Protein AF-A0A7S1UZ57-F1 (afdb_monomer_lite)

pLDDT: mean 78.22, std 13.12, range [38.75, 94.88]

Organism: NCBI:txid210454

InterPro domains:
  IPR012936 Endoplasmic reticulum vesicle transporter, C-terminal [PF07970] (31-112)
  IPR045888 Endoplasmic reticulum vesicle transporter [PTHR10984] (15-110)

Sequence (113 aa):
IDVEMNQAKKKQEEKEKVLKEKLTADYCGPCYGAHTEEGECCQTCDEVVAAYKKKNWRTDLVTYTAEQCIREGRDKQEPKRMTKGQGCNLAGYMTVNRVAGNFHIAMGEGVER

Structure (mmCIF, N/CA/C/O backbone):
data_AF-A0A7S1UZ57-F1
#
_entry.id   AF-A0A7S1UZ57-F1
#
loop_
_atom_site.group_PDB
_atom_site.id
_atom_site.type_symbol
_atom_site.label_atom_id
_atom_site.label_alt_id
_atom_site.label_comp_id
_atom_site.label_asym_id
_atom_site.label_entity_id
_atom_site.label_seq_id
_atom_site.pdbx_PDB_ins_code
_atom_site.Cartn_x
_atom_site.Cartn_y
_atom_site.Cartn_z
_atom_site.occupancy
_atom_site.B_iso_or_equiv
_atom_site.auth_seq_id
_atom_site.auth_comp_id
_atom_site.auth_asym_id
_atom_site.auth_atom_id
_atom_site.pdbx_PDB_model_num
ATOM 1 N N . ILE A 1 1 ? 15.699 28.651 -1.004 1.00 43.53 1 ILE A N 1
ATOM 2 C CA . ILE A 1 1 ? 16.177 27.308 -1.405 1.00 43.53 1 ILE A CA 1
ATOM 3 C C . ILE A 1 1 ? 15.056 26.363 -1.031 1.00 43.53 1 ILE A C 1
ATOM 5 O O . ILE A 1 1 ? 14.962 25.979 0.130 1.00 43.53 1 ILE A O 1
ATOM 9 N N . ASP A 1 2 ? 14.151 26.096 -1.966 1.00 38.75 2 ASP A N 1
ATOM 10 C CA . ASP A 1 2 ? 13.163 25.038 -1.795 1.00 38.75 2 ASP A CA 1
ATOM 11 C C . ASP A 1 2 ? 13.919 23.717 -1.813 1.00 38.75 2 ASP A C 1
ATOM 13 O O . ASP A 1 2 ? 14.416 23.266 -2.843 1.00 38.75 2 ASP A O 1
ATOM 17 N N . VAL A 1 3 ? 14.121 23.155 -0.626 1.00 58.06 3 VAL A N 1
ATOM 18 C CA . VAL A 1 3 ? 14.735 21.841 -0.501 1.00 58.06 3 VAL A CA 1
ATOM 19 C C . VAL A 1 3 ? 13.659 20.841 -0.890 1.00 58.06 3 VAL A C 1
ATOM 21 O O . VAL A 1 3 ? 12.793 20.503 -0.084 1.00 58.06 3 VAL A O 1
ATOM 24 N N . GLU A 1 4 ? 13.699 20.376 -2.136 1.00 61.81 4 GLU A N 1
ATOM 25 C CA . GLU A 1 4 ? 12.912 19.223 -2.551 1.00 61.81 4 GLU A CA 1
ATOM 26 C C . GLU A 1 4 ? 13.290 18.030 -1.669 1.00 61.81 4 GLU A C 1
ATOM 28 O O . GLU A 1 4 ? 14.381 17.460 -1.731 1.00 61.81 4 GLU A O 1
ATOM 33 N N . MET A 1 5 ? 12.371 17.682 -0.774 1.00 52.25 5 MET A N 1
ATOM 34 C CA . MET A 1 5 ? 12.532 16.562 0.136 1.00 52.25 5 MET A CA 1
ATOM 35 C C . MET A 1 5 ? 12.535 15.268 -0.683 1.00 52.25 5 MET A C 1
ATOM 37 O O . MET A 1 5 ? 11.549 14.943 -1.350 1.00 52.25 5 MET A O 1
ATOM 41 N N . ASN A 1 6 ? 13.639 14.518 -0.622 1.00 75.88 6 ASN A N 1
ATOM 42 C CA . ASN A 1 6 ? 13.745 13.194 -1.236 1.00 75.88 6 ASN A CA 1
ATOM 43 C C . ASN A 1 6 ? 12.597 12.289 -0.736 1.00 75.88 6 ASN A C 1
ATOM 45 O O . ASN A 1 6 ? 12.214 12.356 0.433 1.00 75.88 6 ASN A O 1
ATOM 49 N N . GLN A 1 7 ? 12.075 11.420 -1.607 1.00 71.75 7 GLN A N 1
ATOM 50 C CA . GLN A 1 7 ? 11.042 10.420 -1.304 1.00 71.75 7 GLN A CA 1
ATOM 51 C C . GLN A 1 7 ? 11.307 9.635 -0.006 1.00 71.75 7 GLN A C 1
ATOM 53 O O . GLN A 1 7 ? 10.373 9.354 0.741 1.00 71.75 7 GLN A O 1
ATOM 58 N N . ALA A 1 8 ? 12.572 9.321 0.295 1.00 70.56 8 ALA A N 1
ATOM 59 C CA . ALA A 1 8 ? 12.949 8.651 1.541 1.00 70.56 8 ALA A CA 1
ATOM 60 C C . ALA A 1 8 ? 12.688 9.519 2.785 1.00 70.56 8 ALA A C 1
ATOM 62 O O . ALA A 1 8 ? 12.193 9.022 3.793 1.00 70.56 8 ALA A O 1
ATOM 63 N N . LYS A 1 9 ? 12.963 10.825 2.691 1.00 75.62 9 LYS A N 1
ATOM 64 C CA . LYS A 1 9 ? 12.750 11.787 3.776 1.00 75.62 9 LYS A CA 1
ATOM 65 C C . LYS A 1 9 ? 11.254 12.016 4.018 1.00 75.62 9 LYS A C 1
ATOM 67 O O . LYS A 1 9 ? 10.822 11.947 5.160 1.00 75.62 9 LYS A O 1
ATOM 72 N N . LYS A 1 10 ? 10.462 12.121 2.939 1.00 76.00 10 LYS A N 1
ATOM 73 C CA . LYS A 1 10 ? 8.990 12.210 3.012 1.00 76.00 10 LYS A CA 1
ATOM 74 C C . LYS A 1 10 ? 8.364 10.995 3.706 1.00 76.00 10 LYS A C 1
ATOM 76 O O . LYS A 1 10 ? 7.545 11.164 4.601 1.00 76.00 10 LYS A O 1
ATOM 81 N N . LYS A 1 11 ? 8.790 9.775 3.346 1.00 73.25 11 LYS A N 1
ATOM 82 C CA . LYS A 1 11 ? 8.325 8.539 4.005 1.00 73.25 11 LYS A CA 1
ATOM 83 C C . LYS A 1 11 ? 8.658 8.510 5.496 1.00 73.25 11 LYS A C 1
ATOM 85 O O . LYS A 1 11 ? 7.850 8.056 6.297 1.00 73.25 11 LYS A O 1
ATOM 90 N N . GLN A 1 12 ? 9.845 8.982 5.867 1.00 75.69 12 GLN A N 1
ATOM 91 C CA . GLN A 1 12 ? 10.282 9.003 7.260 1.00 75.69 12 GLN A CA 1
ATOM 92 C C . GLN A 1 12 ? 9.480 10.012 8.095 1.00 75.69 12 GLN A C 1
ATOM 94 O O . GLN A 1 12 ? 9.055 9.682 9.199 1.00 75.69 12 GLN A O 1
ATOM 99 N N . GLU A 1 13 ? 9.196 11.191 7.541 1.00 80.12 13 GLU A N 1
ATOM 100 C CA . GLU A 1 13 ? 8.333 12.197 8.174 1.00 80.12 13 GLU A CA 1
ATOM 101 C C . GLU A 1 13 ? 6.887 11.709 8.338 1.00 80.12 13 GLU A C 1
ATOM 103 O O . GLU A 1 13 ? 6.272 11.941 9.378 1.00 80.12 13 GLU A O 1
ATOM 108 N N . GLU A 1 14 ? 6.344 11.011 7.338 1.00 80.38 14 GLU A N 1
ATOM 109 C CA . GLU A 1 14 ? 4.999 10.425 7.395 1.00 80.38 14 GLU A CA 1
ATOM 110 C C . GLU A 1 14 ? 4.914 9.333 8.471 1.00 80.38 14 GLU A C 1
ATOM 112 O O . GLU A 1 14 ? 4.009 9.345 9.306 1.00 80.38 14 GLU A O 1
ATOM 117 N N . LYS A 1 15 ? 5.929 8.464 8.542 1.00 76.50 15 LYS A N 1
ATOM 118 C CA . LYS A 1 15 ? 6.053 7.441 9.586 1.00 76.50 15 LYS A CA 1
ATOM 119 C C . LYS A 1 15 ? 6.132 8.054 10.986 1.00 76.50 15 LYS A C 1
ATOM 121 O O . LYS A 1 15 ? 5.478 7.575 11.909 1.00 76.50 15 LYS A O 1
ATOM 126 N N . GLU A 1 16 ? 6.904 9.128 11.151 1.00 80.62 16 GLU A N 1
ATOM 127 C CA . GLU A 1 16 ? 6.985 9.859 12.420 1.00 80.62 16 GLU A CA 1
ATOM 128 C C . GLU A 1 16 ? 5.666 10.528 12.811 1.00 80.62 16 GLU A C 1
ATOM 130 O O . GLU A 1 16 ? 5.351 10.571 14.001 1.00 80.62 16 GLU A O 1
ATOM 135 N N . LYS A 1 17 ? 4.886 11.037 11.850 1.00 81.88 17 LYS A N 1
ATOM 136 C CA . LYS A 1 17 ? 3.550 11.589 12.124 1.00 81.88 17 LYS A CA 1
ATOM 137 C C . LYS A 1 17 ? 2.600 10.513 12.642 1.00 81.88 17 LYS A C 1
ATOM 139 O O . LYS A 1 17 ? 2.018 10.698 13.707 1.00 81.88 17 LYS A O 1
ATOM 144 N N . VAL A 1 18 ? 2.535 9.368 11.961 1.00 79.31 18 VAL A N 1
ATOM 145 C CA . VAL A 1 18 ? 1.694 8.225 12.363 1.00 79.31 18 VAL A CA 1
ATOM 146 C C . VAL A 1 18 ? 2.059 7.712 13.763 1.00 79.31 18 VAL A C 1
ATOM 148 O O . VAL A 1 18 ? 1.175 7.314 14.526 1.00 79.31 18 VAL A O 1
ATOM 151 N N . LEU A 1 19 ? 3.348 7.755 14.119 1.00 77.50 19 LEU A N 1
ATOM 152 C CA . LEU A 1 19 ? 3.850 7.345 15.434 1.00 77.50 19 LEU A CA 1
ATOM 153 C C . LEU A 1 19 ? 3.572 8.377 16.545 1.00 77.50 19 LEU A C 1
ATOM 155 O O . LEU A 1 19 ? 3.446 8.005 17.709 1.00 77.50 19 LEU A O 1
ATOM 159 N N . LYS A 1 20 ? 3.513 9.673 16.207 1.00 75.69 20 LYS A N 1
ATOM 160 C CA . LYS A 1 20 ? 3.278 10.775 17.160 1.00 75.69 20 LYS A CA 1
ATOM 161 C C . LYS A 1 20 ? 1.794 11.056 17.405 1.00 75.69 20 LYS A C 1
ATOM 163 O O . LYS A 1 20 ? 1.465 11.671 18.420 1.00 75.69 20 LYS A O 1
ATOM 168 N N . GLU A 1 21 ? 0.907 10.623 16.512 1.00 78.00 21 GLU A N 1
ATOM 169 C CA . GLU A 1 21 ? -0.538 10.733 16.710 1.00 78.00 21 GLU A CA 1
ATOM 170 C C . GLU A 1 21 ? -1.001 9.870 17.890 1.00 78.00 21 GLU A C 1
ATOM 172 O O . GLU A 1 21 ? -0.882 8.645 17.884 1.00 78.00 21 GLU A O 1
ATOM 177 N N . LYS A 1 22 ? -1.539 10.524 18.925 1.00 70.31 22 LYS A N 1
ATOM 178 C CA . LYS A 1 22 ? -2.178 9.847 20.055 1.00 70.31 22 LYS A CA 1
ATO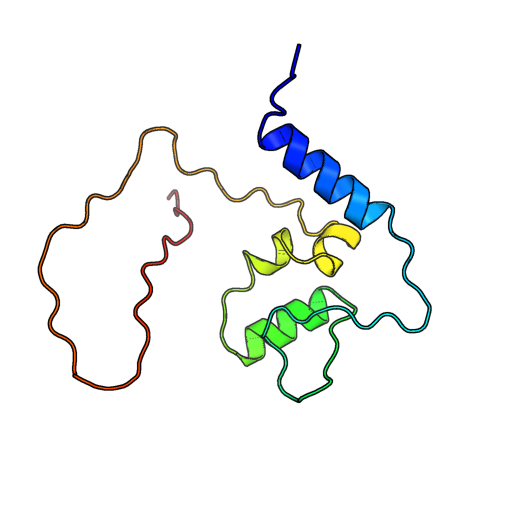M 179 C C . LYS A 1 22 ? -3.575 9.394 19.646 1.00 70.31 22 LYS A C 1
ATOM 181 O O . LYS A 1 22 ? -4.409 10.233 19.318 1.00 70.31 22 LYS A O 1
ATOM 186 N N . LEU A 1 23 ? -3.831 8.090 19.726 1.00 78.19 23 LEU A N 1
ATOM 187 C CA . LEU A 1 23 ? -5.170 7.539 19.530 1.00 78.19 23 LEU A CA 1
ATOM 188 C C . LEU A 1 23 ? -6.087 7.971 20.681 1.00 78.19 23 LEU A C 1
ATOM 190 O O . LEU A 1 23 ? -5.703 7.926 21.853 1.00 78.19 23 LEU A O 1
ATOM 194 N N . THR A 1 24 ? -7.301 8.390 20.340 1.00 77.94 24 THR A N 1
ATOM 195 C CA . THR A 1 24 ? -8.391 8.607 21.295 1.00 77.94 24 THR A CA 1
ATOM 196 C C . THR A 1 24 ? -9.007 7.265 21.705 1.00 77.94 24 THR A C 1
ATOM 198 O O . THR A 1 24 ? -8.829 6.257 21.027 1.00 77.94 24 THR A O 1
ATOM 201 N N . ALA A 1 25 ? -9.748 7.236 22.817 1.00 73.06 25 ALA A N 1
ATOM 202 C CA . ALA A 1 25 ? -10.421 6.020 23.288 1.00 73.06 25 ALA A CA 1
ATOM 203 C C . ALA A 1 25 ? -11.510 5.497 22.324 1.00 73.06 25 ALA A C 1
ATOM 205 O O . ALA A 1 25 ? -11.886 4.336 22.414 1.00 73.06 25 ALA A O 1
ATOM 206 N N . ASP A 1 26 ? -11.975 6.343 21.399 1.00 78.25 26 ASP A N 1
ATOM 207 C CA . ASP A 1 26 ? -12.981 6.033 20.372 1.00 78.25 26 A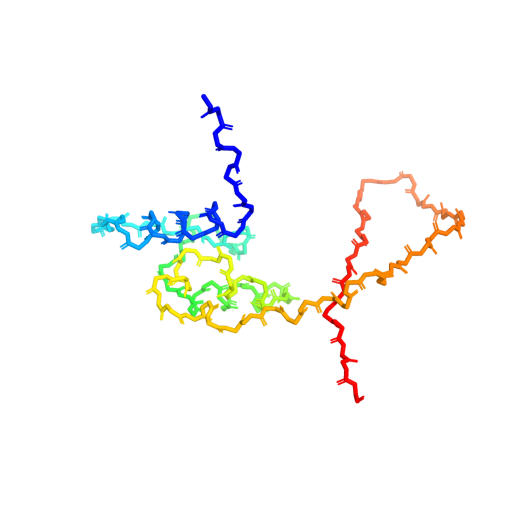SP A CA 1
ATOM 208 C C . ASP A 1 26 ? -12.334 5.800 18.987 1.00 78.25 26 ASP A C 1
ATOM 210 O O . ASP A 1 26 ? -12.930 6.043 17.941 1.00 78.25 26 ASP A O 1
ATOM 214 N N . TYR A 1 27 ? -11.053 5.419 18.953 1.00 81.81 27 TYR A N 1
ATOM 215 C CA . TYR A 1 27 ? -10.333 5.245 17.696 1.00 81.81 27 TYR A CA 1
ATOM 216 C C . TYR A 1 27 ? -10.880 4.056 16.891 1.00 81.81 27 TYR A C 1
ATOM 218 O O . TYR A 1 27 ? -10.708 2.892 17.250 1.00 81.81 27 TYR A O 1
ATOM 226 N N . CYS A 1 28 ? -11.478 4.371 15.745 1.00 85.94 28 CYS A N 1
ATOM 227 C CA . CYS A 1 28 ? -11.845 3.421 14.704 1.00 85.94 28 CYS A CA 1
ATOM 228 C C . CYS A 1 28 ? -10.835 3.525 13.555 1.00 85.94 28 CYS A C 1
ATOM 230 O O . CYS A 1 28 ? -10.885 4.456 12.749 1.00 85.94 28 CYS A O 1
ATOM 232 N N . GLY A 1 29 ? -9.892 2.585 13.492 1.00 84.94 29 GLY A N 1
ATOM 233 C CA . GLY A 1 29 ? -8.906 2.550 12.416 1.00 84.94 29 GLY A CA 1
ATOM 234 C C . GLY A 1 29 ? -9.486 2.004 11.103 1.00 84.94 29 GLY A C 1
ATOM 235 O O . GLY A 1 29 ? -10.372 1.140 11.122 1.00 84.94 29 GLY A O 1
ATOM 236 N N . PRO A 1 30 ? -8.995 2.468 9.940 1.00 88.75 30 PRO A N 1
ATOM 237 C CA . PRO A 1 30 ? -9.470 1.992 8.649 1.00 88.75 30 PRO A CA 1
ATOM 238 C C . PRO A 1 30 ? -8.987 0.562 8.364 1.00 88.75 30 PRO A C 1
ATOM 240 O O . PRO A 1 30 ? -7.805 0.252 8.496 1.00 88.75 30 PRO A O 1
ATOM 243 N N . CYS A 1 31 ? -9.882 -0.290 7.857 1.00 89.56 31 CYS A N 1
ATOM 244 C CA . CYS A 1 31 ? -9.534 -1.606 7.302 1.00 89.56 31 CYS A CA 1
ATOM 245 C C . CYS A 1 31 ? -9.098 -1.542 5.821 1.00 89.56 31 CYS A C 1
ATOM 247 O O . CYS A 1 31 ? -9.097 -2.565 5.142 1.00 89.56 31 CYS A O 1
ATOM 249 N N . TYR A 1 32 ? -8.803 -0.352 5.277 1.00 88.06 32 TYR A N 1
ATOM 250 C CA . TYR A 1 32 ? -8.354 -0.142 3.887 1.00 88.06 32 TYR A CA 1
ATOM 251 C C . TYR A 1 32 ? -9.239 -0.823 2.818 1.00 88.06 32 TYR A C 1
ATOM 253 O O . TYR A 1 32 ? -8.756 -1.410 1.853 1.00 88.06 32 TYR A O 1
ATOM 261 N N . GLY A 1 33 ? -10.564 -0.765 3.001 1.00 85.31 33 GLY A N 1
ATOM 262 C CA . GLY A 1 33 ? -11.537 -1.383 2.088 1.00 85.31 33 GLY A CA 1
ATOM 263 C C . GLY A 1 33 ? -11.736 -2.890 2.288 1.00 85.31 33 GLY A C 1
ATOM 264 O O . GLY A 1 33 ? -12.538 -3.505 1.581 1.00 85.31 33 GLY A O 1
ATOM 265 N N . ALA A 1 34 ? -11.066 -3.500 3.269 1.00 87.19 34 ALA A N 1
ATOM 266 C CA . ALA A 1 34 ? -11.253 -4.902 3.632 1.00 87.19 34 ALA A CA 1
ATOM 267 C C . ALA A 1 34 ? -12.393 -5.147 4.637 1.00 87.19 34 ALA A C 1
ATOM 269 O O . ALA A 1 34 ? -12.602 -6.296 5.014 1.00 87.19 34 ALA A O 1
ATOM 270 N N . HIS A 1 35 ? -13.166 -4.115 5.006 1.00 86.12 35 HIS A N 1
ATOM 271 C CA . HIS A 1 35 ? -14.331 -4.270 5.881 1.00 86.12 35 HIS A CA 1
ATOM 272 C C . HIS A 1 35 ? -15.333 -5.272 5.285 1.00 86.12 35 HIS A C 1
ATOM 274 O O . HIS A 1 35 ? -15.557 -5.305 4.062 1.00 86.12 35 HIS A O 1
ATOM 280 N N . THR A 1 36 ? -15.885 -6.123 6.144 1.00 81.00 36 THR A N 1
ATOM 281 C CA . THR A 1 36 ? -16.930 -7.090 5.778 1.00 81.00 36 THR A CA 1
ATOM 282 C C . THR A 1 36 ? -18.330 -6.528 5.984 1.00 81.00 36 THR A C 1
ATOM 284 O O . THR A 1 36 ? -19.206 -6.777 5.161 1.00 81.00 36 THR A O 1
ATOM 287 N N . GLU A 1 37 ? -18.504 -5.695 7.007 1.00 82.25 37 GLU A N 1
ATOM 288 C CA . GLU A 1 37 ? -19.758 -5.022 7.344 1.00 82.25 37 GLU A CA 1
ATOM 289 C C . GLU A 1 37 ? -19.567 -3.498 7.311 1.00 82.25 37 GLU A C 1
ATOM 291 O O . GLU A 1 37 ? -18.446 -2.992 7.433 1.00 82.25 37 GLU A O 1
ATOM 296 N N . GLU A 1 38 ? -20.646 -2.746 7.093 1.00 73.81 38 GLU A N 1
ATOM 297 C CA . GLU A 1 38 ? -20.619 -1.283 7.175 1.00 73.81 38 GLU A CA 1
ATOM 298 C C . GLU A 1 38 ? -20.492 -0.869 8.650 1.00 73.81 38 GLU A C 1
ATOM 300 O O . GLU A 1 38 ? -21.430 -1.019 9.427 1.00 73.81 38 GLU A O 1
ATOM 305 N N . GLY A 1 39 ? -19.305 -0.392 9.043 1.00 76.25 39 GLY A N 1
ATOM 306 C CA . GLY A 1 39 ? -18.980 -0.017 10.428 1.00 76.25 39 GLY A CA 1
ATOM 307 C C . GLY A 1 39 ? -17.924 -0.895 11.111 1.00 76.25 39 GLY A C 1
ATOM 308 O O . GLY A 1 39 ? -17.571 -0.624 12.255 1.00 76.25 39 GLY A O 1
ATOM 309 N N . GLU A 1 40 ? -17.388 -1.919 10.434 1.00 84.25 40 GLU A N 1
ATOM 310 C CA . GLU A 1 40 ? -16.267 -2.712 10.961 1.00 84.25 40 GLU A CA 1
ATOM 311 C C . GLU A 1 40 ? -14.966 -1.882 10.951 1.00 84.25 40 GLU A C 1
ATOM 313 O O . GLU A 1 40 ? -14.494 -1.445 9.897 1.00 84.25 40 GLU A O 1
ATOM 318 N N . CYS A 1 41 ? -14.391 -1.669 12.137 1.00 88.75 41 CYS A N 1
ATOM 319 C CA . CYS A 1 41 ? -13.131 -0.955 12.347 1.00 88.75 41 CYS A CA 1
ATOM 320 C C . CYS A 1 41 ? -11.974 -1.939 12.547 1.00 88.75 41 CYS A C 1
ATOM 322 O O . CYS A 1 41 ? -12.156 -2.986 13.165 1.00 88.75 41 CYS A O 1
ATOM 324 N N . CYS A 1 42 ? -10.772 -1.561 12.110 1.00 90.75 42 CYS A N 1
ATOM 325 C CA . CYS A 1 42 ? -9.547 -2.315 12.370 1.00 90.75 42 CYS A CA 1
ATOM 326 C C . CYS A 1 42 ? -8.627 -1.494 13.275 1.00 90.75 42 CYS A C 1
ATOM 328 O O . CYS A 1 42 ? -8.042 -0.496 12.847 1.00 90.75 42 CYS A O 1
ATOM 330 N N . GLN A 1 43 ? -8.489 -1.917 14.525 1.00 89.31 43 GLN A N 1
ATOM 331 C CA . GLN A 1 43 ? -7.652 -1.271 15.533 1.00 89.31 43 GLN A CA 1
ATOM 332 C C . GLN A 1 43 ? -6.234 -1.843 15.558 1.00 89.31 43 GLN A C 1
ATOM 334 O O . GLN A 1 43 ? -5.280 -1.101 15.788 1.00 89.31 43 GLN A O 1
ATOM 339 N N . THR A 1 44 ? -6.085 -3.142 15.287 1.00 89.69 44 THR A N 1
ATOM 340 C CA . THR A 1 44 ? -4.789 -3.836 15.306 1.00 89.69 44 THR A CA 1
ATOM 341 C C . THR A 1 44 ? -4.339 -4.252 13.909 1.00 89.69 44 THR A C 1
ATOM 343 O O . THR A 1 44 ? -5.143 -4.453 12.996 1.00 89.69 44 THR A O 1
ATOM 346 N N . CYS A 1 45 ? -3.032 -4.417 13.718 1.00 90.69 45 CYS A N 1
ATOM 347 C CA . CYS A 1 45 ? -2.475 -4.927 12.472 1.00 90.69 45 CYS A CA 1
ATOM 348 C C . CYS A 1 45 ? -2.984 -6.343 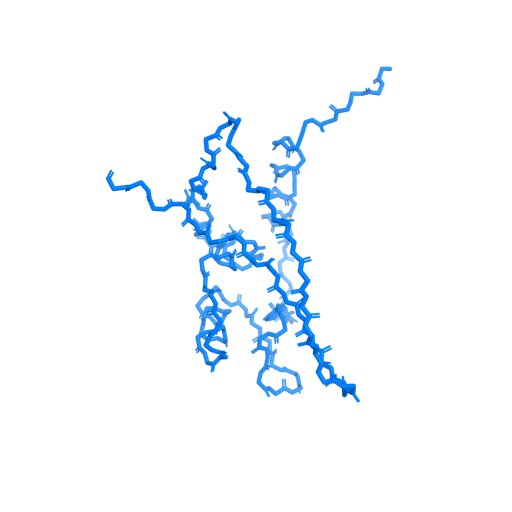12.163 1.00 90.69 45 CYS A C 1
ATOM 350 O O . CYS A 1 45 ? -3.216 -6.669 11.000 1.00 90.69 45 CYS A O 1
ATOM 352 N N . ASP A 1 46 ? -3.207 -7.180 13.182 1.00 90.56 46 ASP A N 1
ATOM 353 C CA . ASP A 1 46 ? -3.783 -8.515 12.988 1.00 90.56 46 ASP A CA 1
ATOM 354 C C . ASP A 1 46 ? -5.223 -8.462 12.472 1.00 90.56 46 ASP A C 1
ATOM 356 O O . ASP A 1 46 ? -5.574 -9.265 11.610 1.00 90.56 46 ASP A O 1
ATOM 360 N N . GLU A 1 47 ? -6.033 -7.500 12.922 1.00 90.44 47 GLU A N 1
ATOM 361 C CA . GLU A 1 47 ? -7.385 -7.278 12.390 1.00 90.44 47 GLU A CA 1
ATOM 362 C C . GLU A 1 47 ? -7.349 -6.860 10.920 1.00 90.44 47 GLU A C 1
ATOM 364 O O . GLU A 1 47 ? -8.079 -7.426 10.104 1.00 90.44 47 GLU A O 1
ATOM 369 N N . VAL A 1 48 ? -6.440 -5.950 10.549 1.00 90.81 48 VAL A N 1
ATOM 370 C CA . VAL A 1 48 ? -6.244 -5.556 9.144 1.00 90.81 48 VAL A CA 1
ATOM 371 C C . VAL A 1 48 ? -5.825 -6.764 8.297 1.00 90.81 48 VAL A C 1
ATOM 373 O O . VAL A 1 48 ? -6.399 -7.021 7.238 1.00 90.81 48 VAL A O 1
ATOM 376 N N . VAL A 1 49 ? -4.862 -7.557 8.772 1.00 90.19 49 VAL A N 1
ATOM 377 C CA . VAL A 1 49 ? -4.389 -8.765 8.079 1.00 90.19 49 VAL A CA 1
ATOM 378 C C . VAL A 1 49 ? -5.495 -9.818 7.980 1.00 90.19 49 VAL A C 1
ATOM 380 O O . VAL A 1 49 ? -5.638 -10.454 6.935 1.00 90.19 49 VAL A O 1
ATOM 383 N N . ALA A 1 50 ? -6.295 -10.008 9.028 1.00 90.56 50 ALA A N 1
ATOM 384 C CA . ALA A 1 50 ? -7.415 -10.942 9.033 1.00 90.56 50 ALA A CA 1
ATOM 385 C C . ALA A 1 50 ? -8.508 -10.513 8.045 1.00 90.56 50 ALA A C 1
ATOM 387 O O . ALA A 1 50 ? -8.991 -11.351 7.281 1.00 90.56 50 ALA A O 1
ATOM 388 N N . ALA A 1 51 ? -8.846 -9.223 7.995 1.00 90.00 51 ALA A N 1
ATOM 389 C CA . ALA A 1 51 ? -9.788 -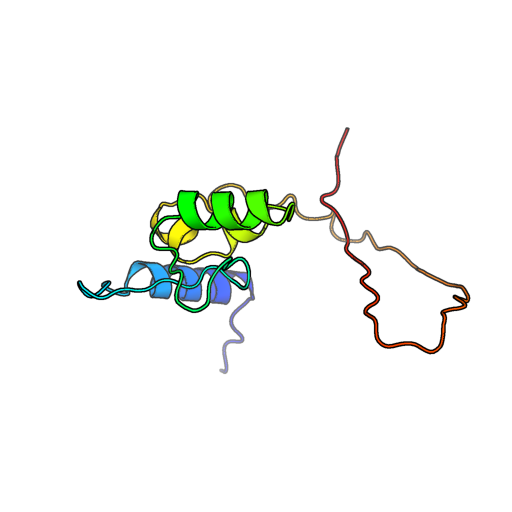8.666 7.028 1.00 90.00 51 ALA A CA 1
ATOM 390 C C . ALA A 1 51 ? -9.304 -8.883 5.580 1.00 90.00 51 ALA A C 1
ATOM 392 O O . ALA A 1 51 ? -10.057 -9.361 4.728 1.00 90.00 51 ALA A O 1
ATOM 393 N N . TYR A 1 52 ? -8.016 -8.643 5.312 1.00 90.12 52 TYR A N 1
ATOM 394 C CA . TYR A 1 52 ? -7.409 -8.908 4.003 1.00 90.12 52 TYR A CA 1
ATOM 395 C C . TYR A 1 52 ? -7.405 -10.401 3.649 1.00 90.12 52 TYR A C 1
ATOM 397 O O . TYR A 1 52 ? -7.737 -10.762 2.519 1.00 90.12 52 TYR A O 1
ATOM 405 N N . LYS A 1 53 ? -7.102 -11.283 4.611 1.00 89.62 53 LYS A N 1
ATOM 406 C CA . LYS A 1 53 ? -7.164 -12.742 4.419 1.00 89.62 53 LYS A CA 1
ATOM 407 C C . LYS A 1 53 ? -8.580 -13.222 4.113 1.00 89.62 53 LYS A C 1
ATOM 409 O O . LYS A 1 53 ? -8.736 -14.041 3.213 1.00 89.62 53 LYS A O 1
ATOM 414 N N . LYS A 1 54 ? -9.607 -12.691 4.790 1.00 89.62 54 LYS A N 1
ATOM 415 C CA . LYS A 1 54 ? -11.021 -13.009 4.505 1.00 89.62 54 LYS A CA 1
ATOM 416 C C . LYS A 1 54 ? -11.403 -12.665 3.061 1.00 89.62 54 LYS A C 1
ATOM 418 O O . LYS A 1 54 ? -12.126 -13.431 2.432 1.00 89.62 54 LYS A O 1
ATOM 423 N N . LYS A 1 55 ? -10.892 -11.554 2.515 1.00 86.31 55 LYS A N 1
ATOM 424 C CA . LYS A 1 55 ? -11.088 -11.169 1.101 1.00 86.31 55 LYS A CA 1
ATOM 425 C C . LYS A 1 55 ? -10.116 -11.843 0.130 1.00 86.31 55 LYS A C 1
ATOM 427 O O . LYS A 1 55 ? -10.160 -11.568 -1.068 1.00 86.31 55 LYS A O 1
ATOM 432 N N . ASN A 1 56 ? -9.251 -12.728 0.625 1.00 85.44 56 ASN A N 1
ATOM 433 C CA . ASN A 1 56 ? -8.219 -13.402 -0.153 1.00 85.44 56 ASN A CA 1
ATOM 434 C C . ASN A 1 56 ? -7.267 -12.412 -0.869 1.00 85.44 56 ASN A C 1
ATOM 436 O O . ASN A 1 56 ? -6.790 -12.672 -1.976 1.00 85.44 56 ASN A O 1
ATOM 440 N N . TRP A 1 57 ? -7.018 -11.257 -0.240 1.00 86.56 57 TRP A N 1
ATOM 441 C CA . TRP A 1 57 ? -6.115 -10.206 -0.710 1.00 86.56 57 TRP A CA 1
ATOM 442 C C . TRP A 1 57 ? -4.700 -10.396 -0.158 1.00 86.56 57 TRP A C 1
ATOM 444 O O . TRP A 1 57 ? -4.481 -11.017 0.881 1.00 86.56 57 TRP A O 1
ATOM 454 N N . ARG A 1 58 ? -3.719 -9.826 -0.861 1.00 81.00 58 ARG A N 1
ATOM 455 C CA . ARG A 1 58 ? -2.310 -9.835 -0.449 1.00 81.00 58 ARG A CA 1
ATOM 456 C C . ARG A 1 58 ? -2.113 -9.058 0.853 1.00 81.00 58 ARG A C 1
ATOM 458 O O . ARG A 1 58 ? -2.452 -7.879 0.916 1.00 81.00 58 ARG A O 1
ATOM 465 N N . THR A 1 59 ? -1.495 -9.685 1.851 1.00 85.00 59 THR A N 1
ATOM 466 C CA . THR A 1 59 ? -1.251 -9.069 3.166 1.00 85.00 59 THR A CA 1
ATOM 467 C C . THR A 1 59 ? 0.078 -8.317 3.252 1.00 85.00 59 THR A C 1
ATOM 469 O O . THR A 1 59 ? 0.223 -7.446 4.099 1.00 85.00 59 THR A O 1
ATOM 472 N N . ASP A 1 60 ? 1.030 -8.603 2.361 1.00 80.75 60 ASP A N 1
ATOM 473 C CA . ASP A 1 60 ? 2.415 -8.110 2.465 1.00 80.75 60 ASP A CA 1
ATOM 474 C C . ASP A 1 60 ? 2.519 -6.582 2.319 1.00 80.75 60 ASP A C 1
ATOM 476 O O . ASP A 1 60 ? 3.296 -5.918 3.002 1.00 80.75 60 ASP A O 1
ATOM 480 N N . LEU A 1 61 ? 1.692 -5.998 1.445 1.00 79.19 61 LEU A N 1
ATOM 481 C CA . LEU A 1 61 ? 1.662 -4.548 1.239 1.00 79.19 61 LEU A CA 1
ATOM 482 C C . LEU A 1 61 ? 1.008 -3.833 2.421 1.00 79.19 61 LEU A C 1
ATOM 484 O O . LEU A 1 61 ? 1.536 -2.836 2.905 1.00 79.19 61 LEU A O 1
ATOM 488 N N . VAL A 1 62 ? -0.117 -4.362 2.911 1.00 84.12 62 VAL A N 1
ATOM 489 C CA . VAL A 1 62 ? -0.863 -3.720 3.996 1.00 84.12 62 VAL A CA 1
ATOM 490 C C . VAL A 1 62 ? -0.102 -3.786 5.321 1.00 84.12 62 VAL A C 1
ATOM 492 O O . VAL A 1 62 ? -0.163 -2.839 6.094 1.00 84.12 62 VAL A O 1
ATOM 495 N N . THR A 1 63 ? 0.720 -4.816 5.548 1.00 84.94 63 THR A N 1
ATOM 496 C CA . THR A 1 63 ? 1.615 -4.870 6.718 1.00 84.94 63 THR A CA 1
ATOM 497 C C . THR A 1 63 ? 2.676 -3.766 6.748 1.00 84.94 63 THR A C 1
ATOM 499 O O . THR A 1 63 ? 3.191 -3.459 7.821 1.00 84.94 63 THR A O 1
ATOM 502 N N . TYR A 1 64 ? 2.993 -3.163 5.597 1.00 79.75 64 TYR A N 1
ATOM 503 C CA . TYR A 1 64 ? 3.927 -2.040 5.476 1.00 79.75 64 TYR A CA 1
ATOM 504 C C . TYR A 1 64 ? 3.191 -0.692 5.471 1.00 79.75 64 TYR A C 1
ATOM 506 O O . TYR A 1 64 ? 3.608 0.262 6.111 1.00 79.75 64 TYR A O 1
ATOM 514 N N . THR A 1 65 ? 2.059 -0.590 4.774 1.00 81.81 65 THR A N 1
ATOM 515 C CA . THR A 1 65 ? 1.387 0.705 4.580 1.00 81.81 65 THR A CA 1
ATOM 516 C C . THR A 1 65 ? 0.353 1.050 5.647 1.00 81.81 65 THR A C 1
ATOM 518 O O . THR A 1 65 ? -0.019 2.216 5.754 1.00 81.81 65 THR A O 1
ATOM 521 N N . ALA A 1 66 ? -0.161 0.071 6.395 1.00 87.56 66 ALA A N 1
ATOM 522 C CA . ALA A 1 66 ? -1.216 0.316 7.370 1.00 87.56 66 ALA A CA 1
ATOM 523 C C . ALA A 1 66 ? -0.690 1.028 8.619 1.00 87.56 66 ALA A C 1
ATOM 525 O O . ALA A 1 66 ? 0.316 0.622 9.202 1.00 87.56 66 ALA A O 1
ATOM 526 N N . GLU A 1 67 ? -1.411 2.047 9.083 1.00 88.25 67 GLU A N 1
ATOM 527 C CA . GLU A 1 67 ? -1.031 2.836 10.259 1.00 88.25 67 GLU A CA 1
ATOM 528 C C . GLU A 1 67 ? -0.930 1.972 11.524 1.00 88.25 67 GLU A C 1
ATOM 530 O O . GLU A 1 67 ? -0.020 2.158 12.331 1.00 88.25 67 GLU A O 1
ATOM 535 N N . GLN A 1 68 ? -1.804 0.970 11.653 1.00 88.19 68 GLN A N 1
ATOM 536 C CA . GLN A 1 68 ? -1.816 0.012 12.756 1.00 88.19 68 GLN A CA 1
ATOM 537 C C . GLN A 1 68 ? -0.520 -0.814 12.751 1.00 88.19 68 GLN A C 1
ATOM 539 O O . GLN A 1 68 ? 0.166 -0.932 13.765 1.00 88.19 68 GLN A O 1
ATOM 544 N N . CYS A 1 69 ? -0.116 -1.308 11.577 1.00 88.31 69 CYS A N 1
ATOM 545 C CA . CYS A 1 69 ? 1.097 -2.108 11.404 1.00 88.31 69 CYS A CA 1
ATOM 546 C C . CYS A 1 69 ? 2.387 -1.287 11.552 1.00 88.31 69 CYS A C 1
ATOM 548 O O . CYS A 1 69 ? 3.382 -1.786 12.089 1.00 88.31 69 CYS A O 1
ATOM 550 N N . ILE A 1 70 ? 2.370 -0.021 11.125 1.00 86.38 70 ILE A N 1
ATOM 551 C CA . ILE A 1 70 ? 3.475 0.925 11.312 1.00 86.38 70 ILE A CA 1
ATOM 552 C C . ILE A 1 70 ? 3.665 1.235 12.802 1.00 86.38 70 ILE A C 1
ATOM 554 O O . ILE A 1 70 ? 4.801 1.189 13.284 1.00 86.38 70 ILE A O 1
ATOM 558 N N . ARG A 1 71 ? 2.576 1.493 13.541 1.00 84.75 71 ARG A N 1
ATOM 559 C CA . ARG A 1 71 ? 2.599 1.740 14.996 1.00 84.75 71 ARG A CA 1
ATOM 560 C C . ARG A 1 71 ? 3.106 0.530 15.780 1.00 84.75 71 ARG A C 1
ATOM 562 O O . ARG A 1 71 ? 3.910 0.694 16.692 1.00 84.75 71 ARG A O 1
ATOM 569 N N . GLU A 1 72 ? 2.711 -0.677 15.380 1.00 85.94 72 GLU A N 1
ATOM 570 C CA . GLU A 1 72 ? 3.213 -1.933 15.958 1.00 85.94 72 GLU A CA 1
ATOM 571 C C . GLU A 1 72 ? 4.640 -2.300 15.503 1.00 85.94 72 GLU A C 1
ATOM 573 O O . GLU A 1 72 ? 5.231 -3.263 15.993 1.00 85.94 72 GLU A O 1
ATOM 578 N N . GLY A 1 73 ? 5.230 -1.549 14.567 1.00 81.19 73 GLY A N 1
ATOM 579 C CA . GLY A 1 73 ? 6.596 -1.773 14.096 1.00 81.19 73 GLY A CA 1
ATOM 580 C C . GLY A 1 73 ? 6.770 -2.992 13.184 1.00 81.19 73 GLY A C 1
ATOM 581 O O . GLY A 1 73 ? 7.900 -3.470 13.036 1.00 81.19 73 GLY A O 1
ATOM 582 N N . ARG A 1 74 ? 5.692 -3.481 12.556 1.00 77.94 74 ARG A N 1
ATOM 583 C CA . ARG A 1 74 ? 5.717 -4.597 11.586 1.00 77.94 74 ARG A CA 1
ATOM 584 C C . ARG A 1 74 ? 6.207 -4.185 10.189 1.00 77.94 74 ARG A C 1
ATOM 586 O O . ARG A 1 74 ? 6.604 -5.039 9.407 1.00 77.94 74 ARG A O 1
ATOM 593 N N . ASP A 1 75 ? 6.321 -2.880 9.943 1.00 72.88 75 ASP A N 1
ATOM 594 C CA . ASP A 1 75 ? 6.859 -2.238 8.727 1.00 72.88 75 ASP A CA 1
ATOM 595 C C . ASP A 1 75 ? 8.367 -2.493 8.463 1.00 72.88 75 ASP A C 1
ATOM 597 O O . ASP A 1 75 ? 8.916 -2.081 7.447 1.00 72.88 75 ASP A O 1
ATOM 601 N N . LYS A 1 76 ? 9.085 -3.181 9.363 1.00 65.50 76 LYS A N 1
ATOM 602 C CA . LYS A 1 76 ? 10.550 -3.370 9.273 1.00 65.50 76 LYS A CA 1
ATOM 603 C C . LYS A 1 76 ? 11.021 -4.272 8.125 1.00 65.50 76 LYS A C 1
ATOM 605 O O . LYS A 1 76 ? 12.221 -4.329 7.870 1.00 65.50 76 LYS A O 1
ATOM 610 N N . GLN A 1 77 ? 1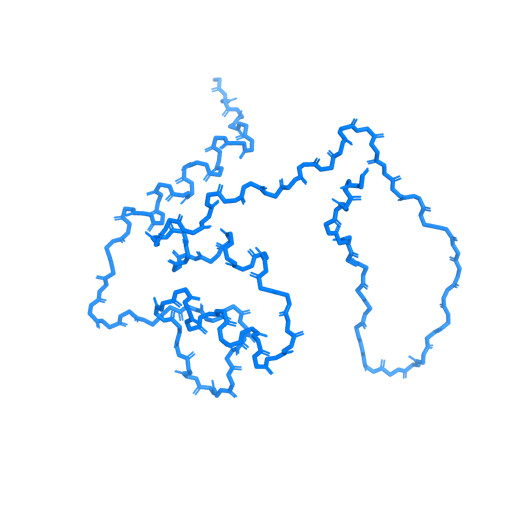0.119 -4.988 7.460 1.00 59.38 77 GLN A N 1
ATOM 611 C CA . GLN A 1 77 ? 10.463 -5.745 6.260 1.00 59.38 77 GLN A CA 1
ATOM 612 C C . GLN A 1 77 ? 10.476 -4.781 5.073 1.00 59.38 77 GLN A C 1
ATOM 614 O O . GLN A 1 77 ? 9.428 -4.407 4.553 1.00 59.38 77 GLN A O 1
ATOM 619 N N . GLU A 1 78 ? 11.667 -4.332 4.669 1.00 55.31 78 GLU A N 1
ATOM 620 C CA . GLU A 1 78 ? 11.797 -3.541 3.448 1.00 55.31 78 GLU A CA 1
ATOM 621 C C . GLU A 1 78 ? 11.337 -4.387 2.249 1.00 55.31 78 GLU A C 1
ATOM 623 O O . GLU A 1 78 ? 11.877 -5.480 2.044 1.00 55.31 78 GLU A O 1
ATOM 628 N N . PRO A 1 79 ? 10.381 -3.906 1.428 1.00 54.81 79 PRO A N 1
ATOM 629 C CA . PRO A 1 79 ? 10.073 -4.573 0.174 1.00 54.81 79 PRO A CA 1
ATOM 630 C C . PRO A 1 79 ? 11.360 -4.626 -0.647 1.00 54.81 79 PRO A C 1
ATOM 632 O O . PRO A 1 79 ? 12.021 -3.595 -0.835 1.00 54.81 79 PRO A O 1
ATOM 635 N N . LYS A 1 80 ? 11.732 -5.826 -1.111 1.00 55.41 80 LYS A N 1
ATOM 636 C CA . LYS A 1 80 ? 12.913 -6.010 -1.960 1.00 55.41 80 LYS A CA 1
ATOM 637 C C . LYS A 1 80 ? 12.822 -5.013 -3.107 1.00 55.41 80 LYS A C 1
ATOM 639 O O . LYS A 1 80 ? 11.888 -5.046 -3.909 1.00 55.41 80 LYS A O 1
ATOM 644 N N . ARG A 1 81 ? 13.759 -4.065 -3.145 1.00 55.06 81 ARG A N 1
ATOM 645 C CA . ARG A 1 81 ? 13.787 -3.066 -4.210 1.00 55.06 81 ARG A CA 1
ATOM 646 C C . ARG A 1 81 ? 14.029 -3.818 -5.507 1.00 55.06 81 ARG A C 1
ATOM 648 O O . ARG A 1 81 ? 15.040 -4.504 -5.618 1.00 55.06 81 ARG A O 1
ATOM 655 N N . MET A 1 82 ? 13.129 -3.666 -6.480 1.00 55.00 82 MET A N 1
ATOM 656 C CA . MET A 1 82 ? 13.428 -4.099 -7.841 1.00 55.00 82 MET A CA 1
ATOM 657 C C . MET A 1 82 ? 14.786 -3.523 -8.242 1.00 55.00 82 MET A C 1
ATOM 659 O O . MET A 1 82 ? 15.075 -2.350 -7.970 1.00 55.00 82 MET A O 1
ATOM 663 N N . THR A 1 83 ? 15.630 -4.358 -8.841 1.00 58.56 83 THR A N 1
ATOM 664 C CA . THR A 1 83 ? 16.972 -3.972 -9.266 1.00 58.56 83 THR A CA 1
ATOM 665 C C . THR A 1 83 ? 16.874 -2.702 -10.110 1.00 58.56 83 THR A C 1
ATOM 667 O O . THR A 1 83 ? 16.162 -2.663 -11.116 1.00 58.56 83 THR A O 1
ATOM 670 N N . LYS A 1 84 ? 17.549 -1.628 -9.678 1.00 58.56 84 LYS A N 1
ATOM 671 C CA . LYS A 1 84 ? 17.546 -0.347 -10.399 1.00 58.56 84 LYS A CA 1
ATOM 672 C C . LYS A 1 84 ? 17.969 -0.595 -11.852 1.00 58.56 84 LYS A C 1
ATOM 674 O O . LYS A 1 84 ? 19.076 -1.068 -12.084 1.00 58.56 84 LYS A O 1
ATOM 679 N N . GLY A 1 85 ? 17.094 -0.268 -12.803 1.00 65.62 85 GLY A N 1
ATOM 680 C CA . GLY A 1 85 ? 17.344 -0.440 -14.240 1.00 65.62 85 GLY A CA 1
ATOM 681 C C . GLY A 1 85 ? 16.599 -1.601 -14.910 1.00 65.62 85 GLY A C 1
ATOM 682 O O . GLY A 1 85 ? 16.725 -1.753 -16.120 1.00 65.62 85 GLY A O 1
ATOM 683 N N . GLN A 1 86 ? 15.807 -2.390 -14.177 1.00 69.00 86 GLN A N 1
ATOM 684 C CA . GLN A 1 86 ? 14.911 -3.395 -14.764 1.00 69.00 86 GLN A CA 1
ATOM 685 C C . GLN A 1 86 ? 13.486 -2.843 -14.941 1.00 69.00 86 GLN A C 1
ATOM 687 O O . GLN A 1 86 ? 12.984 -2.112 -14.089 1.00 69.00 86 GLN A O 1
ATOM 692 N N . GLY A 1 87 ? 12.830 -3.199 -16.048 1.00 72.69 87 GLY A N 1
ATOM 693 C CA . GLY A 1 87 ? 11.449 -2.823 -16.356 1.00 72.69 87 GLY A CA 1
ATOM 694 C C . GLY A 1 87 ? 10.787 -3.836 -17.293 1.00 72.69 87 GLY A C 1
ATOM 695 O O . GLY A 1 87 ? 11.471 -4.618 -17.950 1.00 72.69 87 GLY A O 1
ATOM 696 N N . CYS A 1 88 ? 9.454 -3.832 -17.349 1.00 76.56 88 CYS A N 1
ATOM 697 C CA . CYS A 1 88 ? 8.664 -4.700 -18.224 1.00 76.56 88 CYS A CA 1
ATOM 698 C C . CYS A 1 88 ? 8.001 -3.857 -19.325 1.00 76.56 88 CYS A C 1
ATOM 700 O O . CYS A 1 88 ? 7.262 -2.923 -19.018 1.00 76.56 88 CYS A O 1
ATOM 702 N N . ASN A 1 89 ? 8.270 -4.166 -20.598 1.00 84.88 89 ASN A N 1
ATOM 703 C CA . ASN A 1 89 ? 7.578 -3.561 -21.739 1.00 84.88 89 ASN A CA 1
ATOM 704 C C . ASN A 1 89 ? 6.422 -4.480 -22.162 1.00 84.88 89 ASN A C 1
ATOM 706 O O . ASN A 1 89 ? 6.660 -5.611 -22.585 1.00 84.88 89 ASN A O 1
ATOM 710 N N . LEU A 1 90 ? 5.184 -4.001 -22.018 1.00 84.31 90 LEU A N 1
ATOM 711 C CA . LEU A 1 90 ? 3.973 -4.719 -22.414 1.00 84.31 90 LEU A CA 1
ATOM 712 C C . LEU A 1 90 ? 3.428 -4.114 -23.711 1.00 84.31 90 LEU A C 1
ATOM 714 O O . LEU A 1 90 ? 3.010 -2.957 -23.727 1.00 84.31 90 LEU A O 1
ATOM 718 N N . ALA A 1 91 ? 3.389 -4.909 -24.780 1.00 92.06 91 ALA A N 1
ATOM 719 C CA . ALA A 1 91 ? 2.838 -4.510 -26.072 1.00 92.06 91 ALA A CA 1
ATOM 720 C C . ALA A 1 91 ? 1.887 -5.592 -26.599 1.00 92.06 91 ALA A C 1
ATOM 722 O O . ALA A 1 91 ? 2.238 -6.771 -26.635 1.00 92.06 91 ALA A O 1
ATOM 723 N N . GLY A 1 92 ? 0.678 -5.198 -27.003 1.00 93.31 92 GLY A N 1
ATOM 724 C CA . GLY A 1 92 ? -0.324 -6.119 -27.533 1.00 93.31 92 GLY A CA 1
ATOM 725 C C . GLY A 1 92 ? -1.725 -5.516 -27.594 1.00 93.31 92 GLY A C 1
ATOM 726 O O . GLY A 1 92 ? -1.922 -4.332 -27.326 1.00 93.31 92 GLY A O 1
ATOM 727 N N . TYR A 1 93 ? -2.700 -6.357 -27.932 1.00 94.19 93 TYR A N 1
ATOM 728 C CA . TYR A 1 93 ? -4.119 -6.011 -27.983 1.00 94.19 93 TYR A CA 1
ATOM 729 C C . TYR A 1 93 ? -4.897 -6.951 -27.057 1.00 94.19 93 TYR A C 1
ATOM 731 O O . TYR A 1 93 ? -4.590 -8.140 -26.988 1.00 94.19 93 TYR A O 1
ATOM 739 N N . MET A 1 94 ? -5.905 -6.430 -26.355 1.00 90.25 94 MET A N 1
ATOM 740 C CA . MET A 1 94 ? -6.776 -7.210 -25.473 1.00 90.25 94 MET A CA 1
ATOM 741 C C . MET A 1 94 ? -8.236 -6.957 -25.840 1.00 90.25 94 MET A C 1
ATOM 743 O O . MET A 1 94 ? -8.679 -5.810 -25.893 1.00 90.25 94 MET A O 1
ATOM 747 N N . THR A 1 95 ? -8.990 -8.027 -26.076 1.00 94.62 95 THR A N 1
ATOM 748 C CA . THR A 1 95 ? -10.433 -7.963 -26.330 1.00 94.62 95 THR A CA 1
ATOM 749 C C . THR A 1 95 ? -11.185 -8.239 -25.032 1.00 94.62 95 THR A C 1
ATOM 751 O O . THR A 1 95 ? -10.954 -9.262 -24.393 1.00 94.62 95 THR A O 1
ATOM 754 N N . VAL A 1 96 ? -12.087 -7.335 -24.641 1.00 92.50 96 VAL A N 1
ATOM 755 C CA . VAL A 1 96 ? -12.914 -7.457 -23.429 1.00 92.50 96 VAL A CA 1
ATOM 756 C C . VAL A 1 96 ? -14.399 -7.371 -23.767 1.00 92.50 96 VAL A C 1
ATOM 758 O O . VAL A 1 96 ? -14.788 -6.764 -24.766 1.00 92.50 96 VAL A O 1
ATOM 761 N N . ASN A 1 97 ? -15.240 -7.960 -22.918 1.00 94.25 97 ASN A N 1
ATOM 762 C CA . ASN A 1 97 ? -16.690 -7.832 -23.040 1.00 94.25 97 ASN A CA 1
ATOM 763 C C . ASN A 1 97 ? -17.145 -6.411 -22.687 1.00 94.25 97 ASN A C 1
ATOM 765 O O . ASN A 1 97 ? -16.602 -5.778 -21.782 1.00 94.25 97 ASN A O 1
ATOM 769 N N . ARG A 1 98 ? -18.192 -5.924 -23.362 1.00 92.25 98 ARG A N 1
ATOM 770 C CA . ARG A 1 98 ? -18.783 -4.599 -23.114 1.00 92.25 98 ARG A CA 1
ATOM 771 C C . ARG A 1 98 ? -19.727 -4.626 -21.902 1.00 92.25 98 ARG A C 1
ATOM 773 O O . ARG A 1 98 ? -20.936 -4.478 -22.047 1.00 92.25 98 ARG A O 1
ATOM 780 N N . VAL A 1 99 ? -19.166 -4.844 -20.717 1.00 94.88 99 VAL A N 1
ATOM 781 C CA . VAL A 1 99 ? -19.870 -4.875 -19.422 1.00 94.88 99 VAL A CA 1
ATOM 782 C C . VAL A 1 99 ? -19.079 -4.093 -18.370 1.00 94.88 99 VAL A C 1
ATOM 784 O O . VAL A 1 99 ? -17.907 -3.787 -18.581 1.00 94.88 99 VAL A O 1
ATOM 787 N N . ALA A 1 100 ? -19.705 -3.755 -17.241 1.00 92.12 100 ALA A N 1
ATOM 788 C CA . ALA A 1 100 ? -19.006 -3.115 -16.128 1.00 92.12 100 ALA A CA 1
ATOM 789 C C . ALA A 1 100 ? -17.958 -4.071 -15.529 1.00 92.12 100 ALA A C 1
ATOM 791 O O . ALA A 1 100 ? -18.270 -5.218 -15.210 1.00 92.12 100 ALA A O 1
ATOM 792 N N . GLY A 1 101 ? -16.719 -3.602 -15.377 1.00 89.69 101 GLY A N 1
ATOM 793 C CA . GLY A 1 101 ? -15.613 -4.395 -14.849 1.00 89.69 101 GLY A CA 1
ATOM 794 C C . GLY A 1 101 ? -14.342 -3.569 -14.681 1.00 89.69 101 GLY A C 1
ATOM 795 O O . GLY A 1 101 ? -14.297 -2.403 -15.066 1.00 89.69 101 GLY A O 1
ATOM 796 N N . ASN A 1 102 ? -13.308 -4.193 -14.116 1.00 86.62 102 ASN A N 1
ATOM 797 C CA . ASN A 1 102 ? -12.009 -3.573 -13.871 1.00 86.62 102 ASN A CA 1
ATOM 798 C C . ASN A 1 102 ? -10.891 -4.462 -14.425 1.00 86.62 102 ASN A C 1
ATOM 800 O O . ASN A 1 102 ? -10.974 -5.688 -14.347 1.00 86.62 102 ASN A O 1
ATOM 804 N N . PHE A 1 103 ? -9.831 -3.848 -14.947 1.00 87.06 103 PHE A N 1
ATOM 805 C CA . PHE A 1 103 ? -8.613 -4.542 -15.354 1.00 87.06 103 PHE A CA 1
ATOM 806 C C . PHE A 1 103 ? -7.428 -3.973 -14.580 1.00 87.06 103 PHE A C 1
ATOM 808 O O . PHE A 1 103 ? -7.234 -2.758 -14.536 1.00 87.06 103 PHE A O 1
ATOM 815 N N . HIS A 1 104 ? -6.639 -4.856 -13.974 1.00 81.00 104 HIS A N 1
ATOM 816 C CA . HIS A 1 104 ? -5.511 -4.481 -13.132 1.00 81.00 104 HIS A CA 1
ATOM 817 C C . HIS A 1 104 ? -4.243 -5.189 -13.608 1.00 81.00 104 HIS A C 1
ATOM 819 O O . HIS A 1 104 ? -4.217 -6.411 -13.729 1.00 81.00 104 HIS A O 1
ATOM 825 N N . ILE A 1 105 ? -3.179 -4.413 -13.828 1.00 82.56 105 ILE A N 1
ATOM 826 C CA . ILE A 1 105 ? -1.815 -4.921 -13.994 1.00 82.56 105 ILE A CA 1
ATOM 827 C C . ILE A 1 105 ? -1.102 -4.674 -12.669 1.00 82.56 105 ILE A C 1
ATOM 829 O O . ILE A 1 105 ? -0.886 -3.526 -12.286 1.00 82.56 105 ILE A O 1
ATOM 833 N N . ALA A 1 106 ? -0.749 -5.746 -11.967 1.00 76.81 106 ALA A N 1
ATOM 834 C CA . ALA A 1 106 ? 0.005 -5.669 -10.725 1.00 76.81 106 ALA A CA 1
ATOM 835 C C . ALA A 1 106 ? 1.360 -6.349 -10.914 1.00 76.81 106 ALA A C 1
ATOM 837 O O . ALA A 1 106 ? 1.439 -7.500 -11.340 1.00 76.81 106 ALA A O 1
ATOM 838 N N . MET A 1 107 ? 2.431 -5.634 -10.587 1.00 69.12 107 MET A N 1
ATOM 839 C CA . MET A 1 107 ? 3.756 -6.228 -10.475 1.00 69.12 107 MET A CA 1
ATOM 840 C C . MET A 1 107 ? 3.850 -6.912 -9.108 1.00 69.12 107 MET A C 1
ATOM 842 O O . MET A 1 107 ? 3.654 -6.265 -8.080 1.00 69.12 107 MET A O 1
ATOM 846 N N . GLY A 1 108 ? 4.094 -8.223 -9.101 1.00 63.41 108 GLY A N 1
ATOM 847 C CA . GLY A 1 108 ? 4.373 -8.972 -7.876 1.00 63.41 108 GLY A CA 1
ATOM 848 C C . GLY A 1 108 ? 5.769 -8.673 -7.326 1.00 63.41 108 GLY A C 1
ATOM 849 O O . GLY A 1 108 ? 6.586 -8.021 -7.978 1.00 63.41 108 GLY A O 1
ATOM 850 N N . GLU A 1 109 ? 6.055 -9.168 -6.125 1.00 60.34 109 GLU A N 1
ATOM 851 C CA . GLU A 1 109 ? 7.411 -9.131 -5.576 1.00 60.34 109 GLU A CA 1
ATOM 852 C C . GLU A 1 109 ? 8.358 -9.976 -6.437 1.00 60.34 109 GLU A C 1
ATOM 854 O O . GLU A 1 109 ? 8.048 -11.115 -6.793 1.00 60.34 109 GLU A O 1
ATOM 859 N N . GLY A 1 110 ? 9.519 -9.413 -6.781 1.00 51.25 110 GLY A N 1
ATOM 860 C CA . GLY A 1 110 ? 10.575 -10.141 -7.475 1.00 51.25 110 GLY A CA 1
ATOM 861 C C . GLY A 1 110 ? 11.143 -11.229 -6.566 1.00 51.25 110 GLY A C 1
ATOM 862 O O . GLY A 1 110 ? 11.776 -10.935 -5.552 1.00 51.25 110 GLY A O 1
ATOM 863 N N . VAL A 1 111 ? 10.917 -12.493 -6.919 1.00 45.88 111 VAL A N 1
ATOM 864 C CA . VAL A 1 111 ? 11.602 -13.620 -6.283 1.00 45.88 111 VAL A CA 1
ATOM 865 C C . VAL A 1 111 ? 12.992 -13.724 -6.906 1.00 45.88 111 VAL A C 1
ATOM 867 O O . VAL A 1 111 ? 13.141 -14.252 -8.003 1.00 45.88 111 VAL A O 1
ATOM 870 N N . GLU A 1 112 ? 14.016 -13.221 -6.219 1.00 46.81 112 GLU A N 1
ATOM 871 C CA . GLU A 1 112 ? 15.388 -13.694 -6.440 1.00 46.81 112 GLU A CA 1
ATOM 872 C C . GLU A 1 112 ? 15.455 -15.148 -5.952 1.00 46.81 112 GLU A C 1
ATOM 874 O O . GLU A 1 112 ? 15.236 -15.403 -4.764 1.00 46.81 112 GLU A O 1
ATOM 879 N N . ARG A 1 1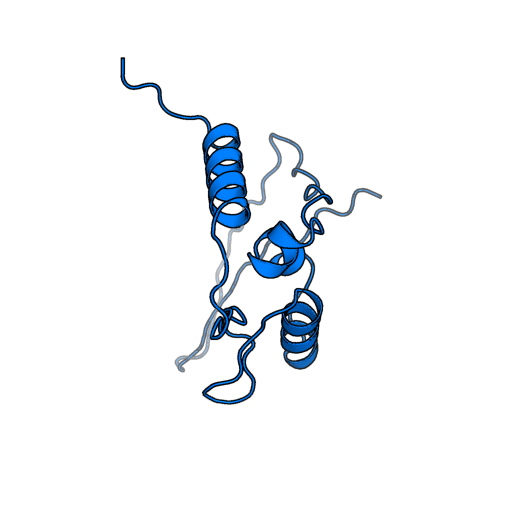13 ? 15.670 -16.091 -6.877 1.00 43.50 113 ARG A N 1
ATOM 880 C CA . ARG A 1 113 ? 16.106 -17.455 -6.558 1.00 43.50 113 ARG A CA 1
ATOM 881 C C . ARG A 1 113 ? 17.622 -17.516 -6.572 1.00 43.50 113 ARG A C 1
ATOM 883 O O . ARG A 1 113 ? 18.199 -16.917 -7.505 1.00 43.50 113 ARG A O 1
#

Radius of gyration: 18.27 Å; chains: 1; bounding box: 38×45×51 Å

Secondary structure (DSSP, 8-state):
------HHHHHHHHHHHHHHPPPPTT-----TT--SSTT----SHHHHHHHHHHTT--STTHHHH-HHHHHTTGGGS---PPPTT------------SSS------PPP----

Foldseek 3Di:
DPPPQPPVRVVVVVLVVLQPDDDDPPDFFDLPPLDPDDPHGDQALVSSQVSCVVVVHDSPVCCQPGSRNSNVVSNPPDQPPDDPPDDDDDDDDDDDDPDDDDDDDDDDRDDDD